Protein AF-A0A3D1I9E9-F1 (afdb_monomer_lite)

Secondary structure (DSSP, 8-state):
---------------------------EEEE--GGGSSSSSSTT--HHHHHHHHHHHHHHHHHTT--EEEEEEESSS-BSS--SSSPBPHHHHSSTT---SS-HHHHHHHHHHTTT-EEEEEE-SS------

Sequence (132 aa):
MALSWLPLIAAAALQSPTQGIVPREFRAVWVATVDNIDWPSKPGLPAEEQKRELDGIVDRCAELGINAIVFQVRPMCDALYRSEIEPWSWYLTGEQGRDPGYDPLERLIERAHAKGIEVHAWFNPYRAKHPS

pLDDT: mean 90.43, std 15.96, range [43.22, 98.94]

Foldseek 3Di:
DDDDDDDPPPPDPPDDPDPPPPPPDQQEDEQDLVVCPRPDVAAQDQPVSRLVSLLVVLVVCLVVVHAEYAYAQADAQAGLADDPRGAHDCSHHVDTNDDSPDRPVVSNCVSNVVSNHYYHYDHDDPHNDDPD

Structure (mmCIF, N/CA/C/O backbone):
data_AF-A0A3D1I9E9-F1
#
_entry.id   AF-A0A3D1I9E9-F1
#
loop_
_atom_site.group_PDB
_atom_site.id
_atom_site.type_symbol
_atom_site.label_atom_id
_atom_site.label_alt_id
_atom_site.label_comp_id
_atom_site.label_asym_id
_atom_site.label_entity_id
_atom_site.label_seq_id
_atom_site.pdbx_PDB_ins_code
_atom_site.Cartn_x
_atom_site.Cartn_y
_atom_site.Cartn_z
_atom_site.occupancy
_atom_site.B_iso_or_equiv
_atom_site.auth_seq_id
_atom_site.auth_comp_id
_atom_site.auth_asym_id
_atom_site.auth_atom_id
_atom_site.pdbx_PDB_model_num
ATOM 1 N N . MET A 1 1 ? -77.861 38.908 3.964 1.00 45.50 1 MET A N 1
ATOM 2 C CA . MET A 1 1 ? -77.264 37.556 3.936 1.00 45.50 1 MET A CA 1
ATOM 3 C C . MET A 1 1 ? -75.896 37.656 3.285 1.00 45.50 1 MET A C 1
ATOM 5 O O . MET A 1 1 ? -75.837 37.839 2.080 1.00 45.50 1 MET A O 1
ATOM 9 N N . ALA A 1 2 ? -74.820 37.602 4.066 1.00 43.22 2 ALA A N 1
ATOM 10 C CA . ALA A 1 2 ? -73.457 37.490 3.554 1.00 43.22 2 ALA A CA 1
ATOM 11 C C . ALA A 1 2 ? -72.782 36.368 4.349 1.00 43.22 2 ALA A C 1
ATOM 13 O O . ALA A 1 2 ? -72.535 36.519 5.541 1.00 43.22 2 ALA A O 1
ATOM 14 N N . LEU A 1 3 ? -72.603 35.211 3.715 1.00 45.53 3 LEU A N 1
ATOM 15 C CA . LEU A 1 3 ? -71.900 34.066 4.289 1.00 45.53 3 LEU A CA 1
ATOM 16 C C . LEU A 1 3 ? -70.437 34.172 3.856 1.00 45.53 3 LEU A C 1
ATOM 18 O O . LEU A 1 3 ? -70.134 34.015 2.675 1.00 45.53 3 LEU A O 1
ATOM 22 N N . SER A 1 4 ? -69.545 34.486 4.794 1.00 44.12 4 SER A N 1
ATOM 23 C CA . SER A 1 4 ? -68.103 34.439 4.567 1.00 44.12 4 SER A CA 1
ATOM 24 C C . SER A 1 4 ? -67.626 32.986 4.592 1.00 44.12 4 SER A C 1
ATOM 26 O O . SER A 1 4 ? -67.907 32.232 5.521 1.00 44.12 4 SER A O 1
ATOM 28 N N . TRP A 1 5 ? -66.903 32.589 3.549 1.00 50.69 5 TRP A N 1
ATOM 29 C CA . TRP A 1 5 ? -66.147 31.342 3.499 1.00 50.69 5 TRP A CA 1
ATOM 30 C C . TRP A 1 5 ? -64.678 31.674 3.749 1.00 50.69 5 TRP A C 1
ATOM 32 O O . TRP A 1 5 ? -64.056 32.364 2.945 1.00 50.69 5 TRP A O 1
ATOM 42 N N . LEU A 1 6 ? -64.121 31.187 4.855 1.00 50.00 6 LEU A N 1
ATOM 43 C CA . LEU A 1 6 ? -62.674 31.113 5.051 1.00 50.00 6 LEU A CA 1
ATOM 44 C C . LEU A 1 6 ? -62.261 29.650 4.855 1.00 5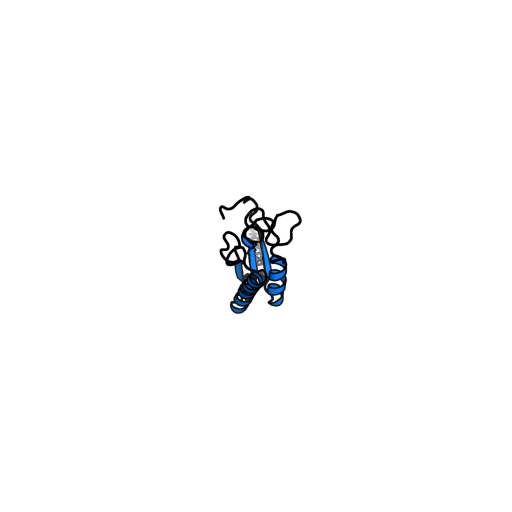0.00 6 LEU A C 1
ATOM 46 O O . LEU A 1 6 ? -62.802 28.788 5.551 1.00 50.00 6 LEU A O 1
ATOM 50 N N . PRO A 1 7 ? -61.338 29.329 3.933 1.00 61.75 7 PRO A N 1
ATOM 51 C CA . PRO A 1 7 ? -60.837 27.972 3.824 1.00 61.75 7 PRO A CA 1
ATOM 52 C C . PRO A 1 7 ? -59.897 27.698 5.004 1.00 61.75 7 PRO A C 1
ATOM 54 O O . PRO A 1 7 ? -58.972 28.467 5.270 1.00 61.75 7 PRO A O 1
ATOM 57 N N . LEU A 1 8 ? -60.121 26.588 5.710 1.00 57.34 8 LEU A N 1
ATOM 58 C CA . LEU A 1 8 ? -59.110 26.023 6.599 1.00 57.34 8 LEU A CA 1
ATOM 59 C C . LEU A 1 8 ? -57.947 25.530 5.732 1.00 57.34 8 LEU A C 1
ATOM 61 O O . LEU A 1 8 ? -58.051 24.503 5.064 1.00 57.34 8 LEU A O 1
ATOM 65 N N . ILE A 1 9 ? -56.833 26.256 5.749 1.00 61.94 9 ILE A N 1
ATOM 66 C CA . ILE A 1 9 ? -55.565 25.731 5.251 1.00 61.94 9 ILE A CA 1
ATOM 67 C C . ILE A 1 9 ? -55.051 24.775 6.325 1.00 61.94 9 ILE A C 1
ATOM 69 O O . ILE A 1 9 ? -54.588 25.201 7.383 1.00 61.94 9 ILE A O 1
ATOM 73 N N . ALA A 1 10 ? -55.167 23.472 6.075 1.00 62.31 10 ALA A N 1
ATOM 74 C CA . ALA A 1 10 ? -54.481 22.475 6.880 1.00 62.31 10 ALA A CA 1
ATOM 75 C C . ALA A 1 10 ? -52.971 22.676 6.694 1.00 62.31 10 ALA A C 1
ATOM 77 O O . ALA A 1 10 ? -52.439 22.482 5.601 1.00 62.31 10 ALA A O 1
ATOM 78 N N . ALA A 1 11 ? -52.283 23.096 7.754 1.00 63.50 11 ALA A N 1
ATOM 79 C CA . ALA A 1 11 ? -50.831 23.108 7.778 1.00 63.50 11 ALA A CA 1
ATOM 80 C C . ALA A 1 11 ? -50.348 21.653 7.703 1.00 63.50 11 ALA A C 1
ATOM 82 O O . ALA A 1 11 ? -50.422 20.912 8.683 1.00 63.50 11 ALA A O 1
ATOM 83 N N . ALA A 1 12 ? -49.892 21.225 6.527 1.00 63.62 12 ALA A N 1
ATOM 84 C CA . ALA A 1 12 ? -49.152 19.983 6.405 1.00 63.62 12 ALA A CA 1
ATOM 85 C C . ALA A 1 12 ? -47.865 20.143 7.223 1.00 63.62 12 ALA A C 1
ATOM 87 O O . ALA A 1 12 ? -47.019 20.979 6.903 1.00 63.62 12 ALA A O 1
ATOM 88 N N . ALA A 1 13 ? -47.743 19.386 8.313 1.00 61.50 13 ALA A N 1
ATOM 89 C CA . ALA A 1 13 ? -46.498 19.310 9.054 1.00 61.50 13 ALA A CA 1
ATOM 90 C C . ALA A 1 13 ? -45.419 18.792 8.094 1.00 61.50 13 ALA A C 1
ATOM 92 O O . ALA A 1 13 ? -45.515 17.666 7.603 1.00 61.50 13 ALA A O 1
ATOM 93 N N . LEU A 1 14 ? -44.419 19.626 7.801 1.00 60.78 14 LEU A N 1
ATOM 94 C CA . LEU A 1 14 ? -43.196 19.201 7.132 1.00 60.78 14 LEU A CA 1
ATOM 95 C C . LEU A 1 14 ? -42.582 18.098 7.994 1.00 60.78 14 LEU A C 1
ATOM 97 O O . LEU A 1 14 ? -42.012 18.370 9.049 1.00 60.78 14 LEU A O 1
ATOM 101 N N . GLN A 1 15 ? -42.744 16.845 7.578 1.00 60.25 15 GLN A N 1
ATOM 102 C CA . GLN A 1 15 ? -41.974 15.753 8.146 1.00 60.25 15 GLN A CA 1
ATOM 103 C C . GLN A 1 15 ? -40.518 16.040 7.806 1.00 60.25 15 GLN A C 1
ATOM 105 O O . GLN A 1 15 ? -40.126 16.006 6.638 1.00 60.25 15 GLN A O 1
ATOM 110 N N . SER A 1 16 ? -39.731 16.380 8.827 1.00 61.50 16 SER A N 1
ATOM 111 C CA . SER A 1 16 ? -38.280 16.422 8.712 1.00 61.50 16 SER A CA 1
ATOM 112 C C . SER A 1 16 ? -37.833 15.113 8.064 1.00 61.50 16 SER A C 1
ATOM 114 O O . SER A 1 16 ? -38.325 14.060 8.489 1.00 61.50 16 SER A O 1
ATOM 116 N N . PRO A 1 17 ? -36.948 15.140 7.049 1.00 63.12 17 PRO A N 1
ATOM 117 C CA . PRO A 1 17 ? -36.419 13.905 6.499 1.00 63.12 17 PRO A CA 1
ATOM 118 C C . PRO A 1 17 ? -35.897 13.085 7.674 1.00 63.12 17 PRO A C 1
ATOM 120 O O . PRO A 1 17 ? -35.159 13.614 8.511 1.00 63.12 17 PRO A O 1
ATOM 123 N N . THR A 1 18 ? -36.345 11.832 7.782 1.00 58.91 18 THR A N 1
ATOM 124 C CA . THR A 1 18 ? -35.756 10.852 8.696 1.00 58.91 18 THR A CA 1
ATOM 125 C C . THR A 1 18 ? -34.254 11.015 8.581 1.00 58.91 18 THR A C 1
ATOM 127 O O . THR A 1 18 ? -33.714 10.825 7.490 1.00 58.91 18 THR A O 1
ATOM 130 N N . GLN A 1 19 ? -33.608 11.455 9.665 1.00 56.00 19 GLN A N 1
ATOM 131 C CA . GLN A 1 19 ? -32.156 11.470 9.763 1.00 56.00 19 GLN A CA 1
ATOM 132 C C . GLN A 1 19 ? -31.734 10.041 9.436 1.00 56.00 19 GLN A C 1
ATOM 134 O O . GLN A 1 19 ? -31.979 9.128 10.225 1.00 56.00 19 GLN A O 1
ATOM 139 N N . GLY A 1 20 ? -31.245 9.828 8.211 1.00 60.12 20 GLY A N 1
ATOM 140 C CA . GLY A 1 20 ? -30.747 8.529 7.794 1.00 60.12 20 GLY A CA 1
ATOM 141 C C . GLY A 1 20 ? -29.709 8.081 8.812 1.00 60.12 20 GLY A C 1
ATOM 142 O O . GLY A 1 20 ? -29.092 8.925 9.463 1.00 60.12 20 GLY A O 1
ATOM 143 N N . ILE A 1 21 ? -29.540 6.768 8.977 1.00 61.56 21 ILE A N 1
ATOM 144 C CA . ILE A 1 21 ? -28.443 6.217 9.776 1.00 61.56 21 ILE A CA 1
ATOM 145 C C . ILE A 1 21 ? -27.183 6.968 9.356 1.00 61.56 21 ILE A C 1
ATOM 147 O O . ILE A 1 21 ? -26.754 6.834 8.211 1.00 61.56 21 ILE A O 1
ATOM 151 N N . VAL A 1 22 ? -26.646 7.806 10.246 1.00 57.31 22 VAL A N 1
ATOM 152 C CA . VAL A 1 22 ? -25.373 8.469 9.998 1.00 57.31 22 VAL A CA 1
ATOM 153 C C . VAL A 1 22 ? -24.381 7.317 9.916 1.00 57.31 22 VAL A C 1
ATOM 155 O O . VAL A 1 22 ? -24.238 6.592 10.908 1.00 57.31 22 VAL A O 1
ATOM 158 N N . PRO A 1 23 ? -23.766 7.058 8.747 1.00 68.88 23 PRO A N 1
ATOM 159 C CA . PRO A 1 23 ? -22.730 6.046 8.663 1.00 68.88 23 PRO A CA 1
ATOM 160 C C . PRO A 1 23 ? -21.706 6.359 9.750 1.00 68.88 23 PRO A C 1
ATOM 162 O O . PRO A 1 23 ? -21.480 7.536 10.047 1.00 68.88 23 PRO A O 1
ATOM 165 N N . ARG A 1 24 ? -21.116 5.331 10.371 1.00 81.31 24 ARG A N 1
ATOM 166 C CA . ARG A 1 24 ? -20.030 5.543 11.339 1.00 81.31 24 ARG A CA 1
ATOM 167 C C . ARG A 1 24 ? -19.077 6.614 10.792 1.00 81.31 24 ARG A C 1
ATOM 169 O O . ARG A 1 24 ? -18.744 6.575 9.609 1.00 81.31 24 ARG A O 1
ATOM 176 N N . GLU A 1 25 ? -18.674 7.566 11.630 1.00 92.06 25 GLU A N 1
ATOM 177 C CA . GLU A 1 25 ? -17.761 8.637 11.216 1.00 92.06 25 GLU A CA 1
ATOM 178 C C . GLU A 1 25 ? -16.556 8.039 10.473 1.00 92.06 25 GLU A C 1
ATOM 180 O O . GLU A 1 25 ? -15.907 7.114 10.973 1.00 92.06 25 GLU A O 1
ATOM 185 N N . PHE A 1 26 ? -16.275 8.542 9.272 1.00 94.44 26 PHE A N 1
ATOM 186 C CA . PHE A 1 26 ? -15.151 8.091 8.462 1.00 94.44 26 PHE A CA 1
ATOM 187 C C . PHE A 1 26 ? -13.877 8.800 8.922 1.00 94.44 26 PHE A C 1
ATOM 189 O O . PHE A 1 26 ? -13.672 9.979 8.638 1.00 94.44 26 PHE A O 1
ATOM 196 N N . ARG A 1 27 ? -13.027 8.080 9.655 1.00 97.38 27 ARG A N 1
ATOM 197 C CA . ARG A 1 27 ? -11.748 8.582 10.164 1.00 97.38 27 ARG A CA 1
ATOM 198 C C . ARG A 1 27 ? -10.651 7.877 9.400 1.00 97.38 27 ARG A C 1
ATOM 200 O O . ARG A 1 27 ? -10.320 6.738 9.728 1.00 97.38 27 ARG A O 1
ATOM 207 N N . ALA A 1 28 ? -10.148 8.538 8.367 1.00 97.88 28 ALA A N 1
ATOM 208 C CA . ALA A 1 28 ? -9.220 7.940 7.427 1.00 97.88 28 ALA A CA 1
ATOM 209 C C . ALA A 1 28 ? -7.885 8.670 7.367 1.00 97.88 28 ALA A C 1
ATOM 211 O O . ALA A 1 28 ? -7.799 9.865 7.649 1.00 97.88 28 ALA A O 1
ATOM 212 N N . VAL A 1 29 ? -6.867 7.934 6.937 1.00 98.56 29 VAL A N 1
ATOM 213 C CA . VAL A 1 29 ? -5.572 8.481 6.529 1.00 98.56 29 VAL A CA 1
ATOM 214 C C . VAL A 1 29 ? -5.314 8.141 5.068 1.00 98.56 29 VAL A C 1
ATOM 216 O O . VAL A 1 29 ? -5.709 7.072 4.596 1.00 98.56 29 VAL A O 1
ATOM 219 N N . TRP A 1 30 ? -4.645 9.043 4.356 1.00 98.81 30 TRP A N 1
ATOM 220 C CA . TRP A 1 30 ? -4.034 8.713 3.074 1.00 98.81 30 TRP A CA 1
ATOM 221 C C . TRP A 1 30 ? -2.663 8.100 3.321 1.00 98.81 30 TRP A C 1
ATOM 223 O O . TRP A 1 30 ? -1.944 8.541 4.212 1.00 98.81 30 TRP A O 1
ATOM 233 N N . VAL A 1 31 ? -2.325 7.093 2.524 1.00 98.88 31 VAL A N 1
ATOM 234 C CA . VAL A 1 31 ? -0.981 6.520 2.453 1.00 98.88 31 VAL A CA 1
ATOM 235 C C . VAL A 1 31 ? -0.545 6.625 0.997 1.00 98.88 31 VAL A C 1
ATOM 237 O O . VAL A 1 31 ? -0.970 5.840 0.140 1.00 98.88 31 VAL A O 1
ATOM 240 N N . ALA A 1 32 ? 0.220 7.673 0.709 1.00 98.69 32 ALA A N 1
ATOM 241 C CA . ALA A 1 32 ? 0.761 7.982 -0.601 1.00 98.69 32 ALA A CA 1
ATOM 242 C C . ALA A 1 32 ? 2.044 7.188 -0.865 1.00 98.69 32 ALA A C 1
ATOM 244 O O . ALA A 1 32 ? 2.941 7.090 -0.027 1.00 98.69 32 ALA A O 1
ATOM 245 N N . THR A 1 33 ? 2.120 6.637 -2.072 1.00 98.69 33 THR A N 1
ATOM 246 C CA . THR A 1 33 ? 3.209 5.765 -2.520 1.00 98.69 33 THR A CA 1
ATOM 247 C C . THR A 1 33 ? 4.082 6.436 -3.570 1.00 98.69 33 THR A C 1
ATOM 249 O O . THR A 1 33 ? 5.262 6.116 -3.694 1.00 98.69 33 THR A O 1
ATOM 252 N N . VAL A 1 34 ? 3.527 7.427 -4.278 1.00 98.06 34 VAL A N 1
ATOM 253 C CA . VAL A 1 34 ? 4.283 8.348 -5.125 1.00 98.06 34 VAL A CA 1
ATOM 254 C C . VAL A 1 34 ? 5.386 9.016 -4.307 1.00 98.06 34 VAL A C 1
ATOM 256 O O . VAL A 1 34 ? 5.157 9.449 -3.181 1.00 98.06 34 VAL A O 1
ATOM 259 N N . ASP A 1 35 ? 6.585 9.050 -4.876 1.00 97.38 35 ASP A N 1
ATOM 260 C CA . ASP A 1 35 ? 7.826 9.541 -4.265 1.00 97.38 35 ASP A CA 1
ATOM 261 C C . ASP A 1 35 ? 8.126 8.956 -2.884 1.00 97.38 35 ASP A C 1
ATOM 263 O O . ASP A 1 35 ? 8.879 9.553 -2.116 1.00 97.38 35 ASP A O 1
ATOM 267 N N . ASN A 1 36 ? 7.551 7.788 -2.568 1.00 98.31 36 ASN A N 1
ATOM 268 C CA . ASN A 1 36 ? 7.743 7.131 -1.282 1.00 98.31 36 ASN A CA 1
ATOM 269 C C . ASN A 1 36 ? 7.372 8.043 -0.088 1.00 98.31 36 ASN A C 1
ATOM 271 O O . ASN A 1 36 ? 7.985 7.940 0.971 1.00 98.31 36 ASN A O 1
ATOM 275 N N . ILE A 1 37 ? 6.383 8.942 -0.262 1.00 98.06 37 ILE A N 1
ATOM 276 C CA . ILE A 1 37 ? 5.991 9.951 0.746 1.00 98.06 37 ILE A CA 1
ATOM 277 C C . ILE A 1 37 ? 5.651 9.300 2.088 1.00 98.06 37 ILE A C 1
ATOM 279 O O . ILE A 1 37 ? 6.198 9.704 3.113 1.00 98.06 37 ILE A O 1
ATOM 283 N N . ASP A 1 38 ? 4.755 8.309 2.072 1.00 98.69 38 ASP A N 1
ATOM 284 C CA . ASP A 1 38 ? 4.339 7.598 3.281 1.00 98.69 38 ASP A CA 1
ATOM 285 C C . ASP A 1 38 ? 4.865 6.161 3.295 1.00 98.69 38 ASP A C 1
ATOM 287 O O . ASP A 1 38 ? 5.285 5.666 4.343 1.00 98.69 38 ASP A O 1
ATOM 291 N N . TRP A 1 39 ? 4.822 5.466 2.149 1.00 98.69 39 TRP A N 1
ATOM 292 C CA . TRP A 1 39 ? 5.214 4.059 2.075 1.00 98.69 39 TRP A CA 1
ATOM 293 C C . TRP A 1 39 ? 5.548 3.565 0.648 1.00 98.69 39 TRP A C 1
ATOM 295 O O . TRP A 1 39 ? 4.866 3.960 -0.297 1.00 98.69 39 TRP A O 1
ATOM 305 N N . PRO A 1 40 ? 6.508 2.630 0.473 1.00 98.56 40 PRO A N 1
ATOM 306 C CA . PRO A 1 40 ? 7.531 2.267 1.458 1.00 98.56 40 PRO A CA 1
ATOM 307 C C . PRO A 1 40 ? 8.477 3.449 1.681 1.00 98.56 40 PRO A C 1
ATOM 309 O O . PRO A 1 40 ? 8.510 4.346 0.847 1.00 98.56 40 PRO A O 1
ATOM 312 N N . SER A 1 41 ? 9.255 3.467 2.765 1.00 98.44 41 SER A N 1
ATOM 313 C CA . SER A 1 41 ? 10.097 4.630 3.114 1.00 98.44 41 SER A CA 1
ATOM 314 C C . SER A 1 41 ? 11.168 4.975 2.068 1.00 98.44 41 SER A C 1
ATOM 316 O O . SER A 1 41 ? 11.686 6.092 2.037 1.00 98.44 41 SER A O 1
ATOM 318 N N . LYS A 1 42 ? 11.516 4.013 1.209 1.00 98.06 42 LYS A N 1
ATOM 319 C CA . LYS A 1 42 ? 12.340 4.174 0.006 1.00 98.06 42 LYS A CA 1
ATOM 320 C C . LYS A 1 42 ? 12.151 2.963 -0.920 1.00 98.06 42 LYS A C 1
ATOM 322 O O . LYS A 1 42 ? 11.761 1.893 -0.443 1.00 98.06 42 LYS A O 1
ATOM 327 N N . PRO A 1 43 ? 12.479 3.074 -2.216 1.00 97.88 43 PRO A N 1
ATOM 328 C CA . PRO A 1 43 ? 12.446 1.926 -3.113 1.00 97.88 43 PRO A CA 1
ATOM 329 C C . PRO A 1 43 ? 13.553 0.914 -2.777 1.00 97.88 43 PRO A C 1
ATOM 331 O O . PRO A 1 43 ? 14.611 1.266 -2.249 1.00 97.88 43 PRO A O 1
ATOM 334 N N . GLY A 1 44 ? 13.327 -0.357 -3.119 1.00 97.75 44 GLY A N 1
ATOM 335 C CA . GLY A 1 44 ? 14.348 -1.408 -3.031 1.00 97.75 44 GLY A CA 1
ATOM 336 C C . GLY A 1 44 ? 14.581 -1.964 -1.624 1.00 97.75 44 GLY A C 1
ATOM 337 O O . GLY A 1 44 ? 15.537 -2.713 -1.411 1.00 97.75 44 GLY A O 1
ATOM 338 N N . LEU A 1 45 ? 13.720 -1.625 -0.660 1.00 98.38 45 LEU A N 1
ATOM 339 C CA . LEU A 1 45 ? 13.714 -2.273 0.650 1.00 98.38 45 LEU A CA 1
ATOM 340 C C . LEU A 1 45 ? 13.440 -3.778 0.513 1.00 98.38 45 LEU A C 1
ATOM 342 O O . LEU A 1 45 ? 12.632 -4.170 -0.335 1.00 98.38 45 LEU A O 1
ATOM 346 N N . PRO A 1 46 ? 14.032 -4.629 1.371 1.00 98.19 46 PRO A N 1
ATOM 347 C CA . PRO A 1 46 ? 13.638 -6.029 1.464 1.00 98.19 46 PRO A CA 1
ATOM 348 C C . PRO A 1 46 ? 12.130 -6.162 1.707 1.00 98.19 46 PRO A C 1
ATOM 350 O O . PRO A 1 46 ? 11.566 -5.405 2.495 1.00 98.19 46 PRO A O 1
ATOM 353 N N . ALA A 1 47 ? 11.483 -7.160 1.097 1.00 98.25 47 ALA A N 1
ATOM 354 C CA . ALA A 1 47 ? 10.037 -7.376 1.229 1.00 98.25 47 ALA A CA 1
ATOM 355 C C . ALA A 1 47 ? 9.569 -7.417 2.695 1.00 98.25 47 ALA A C 1
ATOM 357 O O . ALA A 1 47 ? 8.549 -6.835 3.048 1.00 98.25 47 ALA A O 1
ATOM 358 N N . GLU A 1 48 ? 10.345 -8.048 3.578 1.00 98.50 48 GLU A N 1
ATOM 359 C CA . GLU A 1 48 ? 10.030 -8.099 5.010 1.00 98.50 48 GLU A CA 1
ATOM 360 C C . GLU A 1 48 ? 10.088 -6.729 5.695 1.00 98.50 48 GLU A C 1
ATOM 362 O O . GLU A 1 48 ? 9.360 -6.489 6.650 1.00 98.50 48 GLU A O 1
ATOM 367 N N . GLU A 1 49 ? 10.926 -5.810 5.224 1.00 98.75 49 GLU A N 1
ATOM 368 C CA . GLU A 1 49 ? 10.961 -4.442 5.741 1.00 98.75 49 GLU A CA 1
ATOM 369 C C . GLU A 1 49 ? 9.758 -3.632 5.266 1.00 98.75 49 GLU A C 1
ATOM 371 O O . GLU A 1 49 ? 9.094 -3.004 6.086 1.00 98.75 49 GLU A O 1
ATOM 376 N N . GLN A 1 50 ? 9.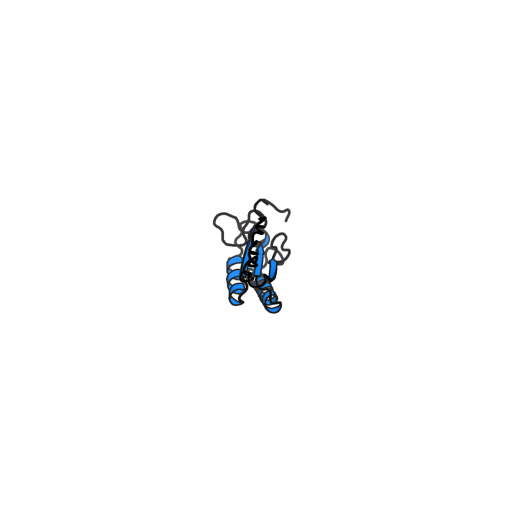392 -3.763 3.990 1.00 98.75 50 GLN A N 1
ATOM 377 C CA . GLN A 1 50 ? 8.176 -3.160 3.443 1.00 98.75 50 GLN A CA 1
ATOM 378 C C . GLN A 1 50 ? 6.915 -3.624 4.199 1.00 98.75 50 GLN A C 1
ATOM 380 O O . GLN A 1 50 ? 6.072 -2.804 4.570 1.00 98.75 50 GLN A O 1
ATOM 385 N N . LYS A 1 51 ? 6.811 -4.930 4.498 1.00 98.81 51 LYS A N 1
ATOM 386 C CA . LYS A 1 51 ? 5.721 -5.505 5.308 1.00 98.81 51 LYS A CA 1
ATOM 387 C C . LYS A 1 51 ? 5.697 -4.945 6.730 1.00 98.81 51 LYS A C 1
ATOM 389 O O . LYS A 1 51 ? 4.626 -4.583 7.205 1.00 98.81 51 LYS A O 1
ATOM 394 N N . ARG A 1 52 ? 6.856 -4.845 7.397 1.00 98.88 52 ARG A N 1
ATOM 395 C CA . ARG A 1 52 ? 6.946 -4.249 8.743 1.00 98.88 52 ARG A CA 1
ATOM 396 C C . ARG A 1 52 ? 6.480 -2.796 8.754 1.00 98.88 52 ARG A C 1
ATOM 398 O O . ARG A 1 52 ? 5.800 -2.396 9.692 1.00 98.88 52 ARG A O 1
ATOM 405 N N . GLU A 1 53 ? 6.833 -2.017 7.734 1.00 98.81 53 GLU A N 1
ATOM 406 C CA . GLU A 1 53 ? 6.379 -0.629 7.618 1.00 98.81 53 GLU A CA 1
ATOM 407 C C . GLU A 1 53 ? 4.854 -0.543 7.432 1.00 98.81 53 GLU A C 1
ATOM 409 O O . GLU A 1 53 ? 4.210 0.221 8.151 1.00 98.81 53 GLU A O 1
ATOM 414 N N . LEU A 1 54 ? 4.253 -1.370 6.558 1.00 98.69 54 LEU A N 1
ATOM 415 C CA . LEU A 1 54 ? 2.786 -1.444 6.419 1.00 98.69 54 LEU A CA 1
ATOM 416 C C . LEU A 1 54 ? 2.110 -1.814 7.739 1.00 98.69 54 LEU A C 1
ATOM 418 O O . LEU A 1 54 ? 1.135 -1.177 8.138 1.00 98.69 54 LEU A O 1
ATOM 422 N N . ASP A 1 55 ? 2.629 -2.832 8.426 1.00 98.75 55 ASP A N 1
ATOM 423 C CA . ASP A 1 55 ? 2.086 -3.267 9.709 1.00 98.75 55 ASP A CA 1
ATOM 424 C C . ASP A 1 55 ? 2.148 -2.143 10.748 1.00 98.75 55 ASP A C 1
ATOM 426 O O . ASP A 1 55 ? 1.178 -1.934 11.475 1.00 98.75 55 ASP A O 1
ATOM 430 N N . GLY A 1 56 ? 3.248 -1.383 10.772 1.00 98.81 56 GLY A N 1
ATOM 431 C CA . GLY A 1 56 ? 3.412 -0.217 11.636 1.00 98.81 56 GLY A CA 1
ATOM 432 C C . GLY A 1 56 ? 2.390 0.886 11.354 1.00 98.81 56 GLY A C 1
ATOM 433 O O . GLY A 1 56 ? 1.831 1.452 12.295 1.00 98.81 56 GLY A O 1
ATOM 434 N N . ILE A 1 57 ? 2.080 1.155 10.080 1.00 98.81 57 ILE A N 1
ATOM 435 C CA . ILE A 1 57 ? 1.013 2.095 9.697 1.00 98.81 57 ILE A CA 1
ATOM 436 C C . ILE A 1 57 ? -0.340 1.607 10.225 1.00 98.81 57 ILE A C 1
ATOM 438 O O . ILE A 1 57 ? -1.083 2.387 10.826 1.00 98.81 57 ILE A O 1
ATOM 442 N N . VAL A 1 58 ? -0.662 0.322 10.043 1.00 98.88 58 VAL A N 1
ATOM 443 C CA . VAL A 1 58 ? -1.934 -0.256 10.508 1.00 98.88 58 VAL A CA 1
ATOM 444 C C . VAL A 1 58 ? -2.049 -0.208 12.031 1.00 98.88 58 VAL A C 1
ATOM 446 O O . VAL A 1 58 ? -3.091 0.193 12.555 1.00 98.88 58 VAL A O 1
ATOM 449 N N . ASP A 1 59 ? -0.992 -0.583 12.752 1.00 98.88 59 ASP A N 1
ATOM 450 C CA . ASP A 1 59 ? -0.982 -0.543 14.214 1.00 98.88 59 ASP A CA 1
ATOM 451 C C . ASP A 1 59 ? -1.149 0.892 14.725 1.00 98.88 59 ASP A C 1
ATOM 453 O O . ASP A 1 59 ? -1.974 1.137 15.608 1.00 98.88 59 ASP A O 1
ATOM 457 N N . ARG A 1 60 ? -0.486 1.866 14.090 1.00 98.81 60 ARG A N 1
ATOM 458 C CA . ARG A 1 60 ? -0.649 3.280 14.437 1.00 98.81 60 ARG A CA 1
ATOM 459 C C . ARG A 1 60 ? -2.064 3.794 14.177 1.00 98.81 60 ARG A C 1
ATOM 461 O O . ARG A 1 60 ? -2.602 4.548 14.988 1.00 98.81 60 ARG A O 1
ATOM 468 N N . CYS A 1 61 ? -2.684 3.382 13.072 1.00 98.75 61 CYS A N 1
ATOM 469 C CA . CYS A 1 61 ? -4.077 3.713 12.776 1.00 98.75 61 CYS A CA 1
ATOM 470 C C . CYS A 1 61 ? -5.018 3.171 13.861 1.00 98.75 61 CYS A C 1
ATOM 472 O O . CYS A 1 61 ? -5.873 3.909 14.353 1.00 98.75 61 CYS A O 1
ATOM 474 N N . ALA A 1 62 ? -4.819 1.919 14.281 1.00 98.56 62 ALA A N 1
ATOM 475 C CA . ALA A 1 62 ? -5.617 1.297 15.333 1.00 98.56 62 ALA A CA 1
ATOM 476 C C . ALA A 1 62 ? -5.471 2.029 16.680 1.00 98.56 62 ALA A C 1
ATOM 478 O O . ALA A 1 62 ? -6.476 2.317 17.329 1.00 98.56 62 ALA A O 1
ATOM 479 N N . GLU A 1 63 ? -4.245 2.388 17.077 1.00 98.62 63 GLU A N 1
ATOM 480 C CA . GLU A 1 63 ? -3.977 3.169 18.297 1.00 98.62 63 GLU A CA 1
ATOM 481 C C . GLU A 1 63 ? -4.675 4.535 18.303 1.00 98.62 63 GLU A C 1
ATOM 483 O O . GLU A 1 63 ? -5.116 5.009 19.349 1.00 98.62 63 GLU A O 1
ATOM 488 N N . LEU A 1 64 ? -4.762 5.177 17.137 1.00 98.38 64 LEU A N 1
ATOM 489 C CA . LEU A 1 64 ? -5.372 6.495 16.963 1.00 98.38 64 LEU A CA 1
ATOM 490 C C . LEU A 1 64 ? -6.892 6.447 16.739 1.00 98.38 64 LEU A C 1
ATOM 492 O O . LEU A 1 64 ? -7.523 7.495 16.611 1.00 98.38 64 LEU A O 1
ATOM 496 N N . GLY A 1 65 ? -7.494 5.257 16.668 1.00 97.75 65 GLY A N 1
ATOM 497 C CA . GLY A 1 65 ? -8.921 5.095 16.379 1.00 97.75 65 GLY A CA 1
ATOM 498 C C . GLY A 1 65 ? -9.313 5.428 14.932 1.00 97.75 65 GLY A C 1
ATOM 499 O O . GLY A 1 65 ? -10.502 5.645 14.658 1.00 97.75 65 GLY A O 1
ATOM 500 N N . ILE A 1 66 ? -8.342 5.464 14.013 1.00 98.50 66 ILE A N 1
ATOM 501 C CA . ILE A 1 66 ? -8.558 5.535 12.562 1.00 98.50 66 ILE A CA 1
ATOM 502 C C . ILE A 1 66 ? -9.213 4.229 12.112 1.00 98.50 66 ILE A C 1
ATOM 504 O O . ILE A 1 66 ? -8.845 3.145 12.555 1.00 98.50 66 ILE A O 1
ATOM 508 N N . ASN A 1 67 ? -10.217 4.337 11.247 1.00 98.00 67 ASN A N 1
ATOM 509 C CA . ASN A 1 67 ? -11.065 3.218 10.841 1.00 98.00 67 ASN A CA 1
ATOM 510 C C . ASN A 1 67 ? -11.071 2.965 9.326 1.00 98.00 67 ASN A C 1
ATOM 512 O O . ASN A 1 67 ? -11.823 2.107 8.853 1.00 98.00 67 ASN A O 1
ATOM 516 N N . ALA A 1 68 ? -10.239 3.693 8.579 1.00 98.62 68 ALA A N 1
ATOM 517 C CA . ALA A 1 68 ? -9.990 3.453 7.168 1.00 98.62 68 ALA A CA 1
ATOM 518 C C . ALA A 1 68 ? -8.591 3.925 6.737 1.00 98.62 68 ALA A C 1
ATOM 520 O O . ALA A 1 68 ? -8.075 4.928 7.228 1.00 98.62 68 ALA A O 1
ATOM 521 N N . ILE A 1 69 ? -8.000 3.224 5.775 1.00 98.88 69 ILE A N 1
ATOM 522 C CA . ILE A 1 69 ? -6.768 3.610 5.087 1.00 98.88 69 ILE A CA 1
ATOM 523 C C . ILE A 1 69 ? -7.096 3.783 3.606 1.00 98.88 69 ILE A C 1
ATOM 525 O O . ILE A 1 69 ? -7.605 2.865 2.965 1.00 98.88 69 ILE A O 1
ATOM 529 N N . VAL A 1 70 ? -6.790 4.957 3.057 1.00 98.94 70 VAL A N 1
ATOM 530 C CA . VAL A 1 70 ? -6.876 5.251 1.625 1.00 98.94 70 VAL A CA 1
ATOM 531 C C . VAL A 1 70 ? -5.484 5.068 1.024 1.00 98.94 70 VAL A C 1
ATOM 533 O O . VAL A 1 70 ? -4.627 5.946 1.129 1.00 98.94 70 VAL A O 1
ATOM 536 N N . PHE A 1 71 ? -5.240 3.904 0.430 1.00 98.94 71 PHE A N 1
ATOM 537 C CA . PHE A 1 71 ? -3.913 3.474 -0.011 1.00 98.94 71 PHE A CA 1
ATOM 538 C C . PHE A 1 71 ? -3.716 3.711 -1.508 1.00 98.94 71 PHE A C 1
ATOM 540 O O . PHE A 1 71 ? -4.526 3.264 -2.323 1.00 98.94 71 PHE A O 1
ATOM 547 N N . GLN A 1 72 ? -2.644 4.408 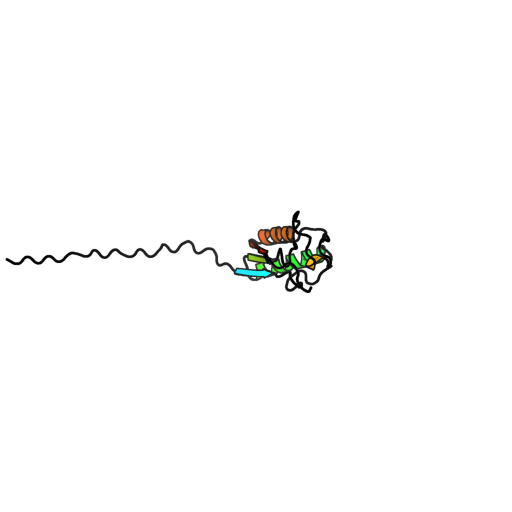-1.887 1.00 98.88 72 GLN A N 1
ATOM 548 C CA . GLN A 1 72 ? -2.348 4.697 -3.287 1.00 98.88 72 GLN A CA 1
ATOM 549 C C . GLN A 1 72 ? -1.828 3.451 -4.014 1.00 98.88 72 GLN A C 1
ATOM 551 O O . GLN A 1 72 ? -0.630 3.191 -4.039 1.00 98.88 72 GLN A O 1
ATOM 556 N N . VAL A 1 73 ? -2.724 2.698 -4.650 1.00 98.81 73 VAL A N 1
ATOM 557 C CA . VAL A 1 73 ? -2.380 1.455 -5.362 1.00 98.81 73 VAL A CA 1
ATOM 558 C C . VAL A 1 73 ? -1.878 1.682 -6.785 1.00 98.81 73 VAL A C 1
ATOM 560 O O . VAL A 1 73 ? -1.253 0.787 -7.349 1.00 98.81 73 VAL A O 1
ATOM 563 N N . ARG A 1 74 ? -2.176 2.850 -7.374 1.00 98.62 74 ARG A N 1
ATOM 564 C CA . ARG A 1 74 ? -1.789 3.213 -8.746 1.00 98.62 74 ARG A CA 1
ATOM 565 C C . ARG A 1 74 ? -1.303 4.665 -8.828 1.00 98.62 74 ARG A C 1
ATOM 567 O O . ARG A 1 74 ? -2.111 5.551 -9.133 1.00 98.62 74 ARG A O 1
ATOM 574 N N . PRO A 1 75 ? -0.023 4.947 -8.535 1.00 98.12 75 PRO A N 1
ATOM 575 C CA . PRO A 1 75 ? 0.512 6.304 -8.552 1.00 98.12 75 PRO A CA 1
ATOM 576 C C . PRO A 1 75 ? 0.806 6.834 -9.964 1.00 98.12 75 PRO A C 1
ATOM 578 O O . PRO A 1 75 ? 0.543 8.018 -10.206 1.00 98.12 75 PRO A O 1
ATOM 581 N N . MET A 1 76 ? 1.324 6.013 -10.894 1.00 97.25 76 MET A N 1
ATOM 582 C CA . MET A 1 76 ? 1.759 6.468 -12.227 1.00 97.25 76 MET A CA 1
ATOM 583 C C . MET A 1 76 ? 1.729 5.388 -13.338 1.00 97.25 76 MET A C 1
ATOM 585 O O . MET A 1 76 ? 2.760 5.072 -13.924 1.00 97.25 76 MET A O 1
ATOM 589 N N . CYS A 1 77 ? 0.547 4.862 -13.695 1.00 97.50 77 CYS A N 1
ATOM 590 C CA . CYS A 1 77 ? 0.417 3.743 -14.660 1.00 97.50 77 CYS A CA 1
ATOM 591 C C . CYS A 1 77 ? 1.242 2.515 -14.255 1.00 97.50 77 CYS A C 1
ATOM 593 O O . CYS A 1 77 ? 1.979 1.931 -15.044 1.00 97.50 77 CYS A O 1
ATOM 595 N N . ASP A 1 78 ? 1.145 2.182 -12.976 1.00 98.06 78 ASP A N 1
ATOM 596 C CA . ASP A 1 78 ? 1.797 1.058 -12.336 1.00 98.06 78 ASP A CA 1
ATOM 597 C C . ASP A 1 78 ? 0.980 0.600 -11.120 1.00 98.06 78 ASP A C 1
ATOM 599 O O . ASP A 1 78 ? 0.049 1.284 -10.694 1.00 98.06 78 ASP A O 1
ATOM 603 N N . ALA A 1 79 ? 1.287 -0.574 -10.578 1.00 98.75 79 ALA A N 1
ATOM 604 C CA . ALA A 1 79 ? 0.496 -1.224 -9.541 1.00 98.75 79 ALA A CA 1
ATOM 605 C C . ALA A 1 79 ? 1.332 -1.580 -8.308 1.00 98.75 79 ALA A C 1
ATOM 607 O O . ALA A 1 79 ? 2.427 -2.136 -8.409 1.00 98.75 79 ALA A O 1
ATOM 608 N N . LEU A 1 80 ? 0.777 -1.312 -7.124 1.00 98.75 80 LEU A N 1
ATOM 609 C CA . LEU A 1 80 ? 1.271 -1.827 -5.840 1.00 98.75 80 LEU A CA 1
ATOM 610 C C . LEU A 1 80 ? 0.482 -3.064 -5.385 1.00 98.75 80 LEU A C 1
ATOM 612 O O . LEU A 1 80 ? 0.211 -3.252 -4.202 1.00 98.75 80 LEU A O 1
ATOM 616 N N . TYR A 1 81 ? 0.082 -3.875 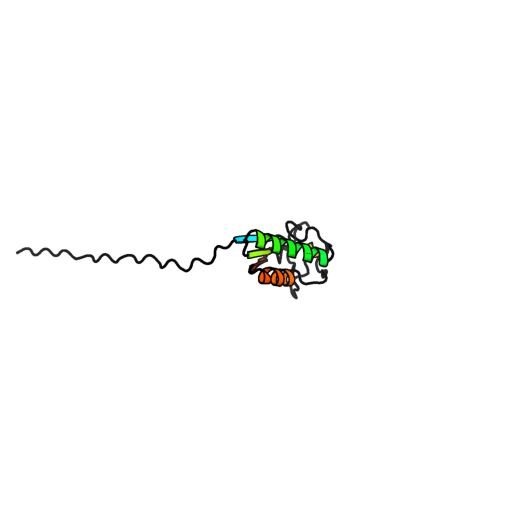-6.359 1.00 98.81 81 TYR A N 1
ATOM 617 C CA . TYR A 1 81 ? -0.643 -5.133 -6.225 1.00 98.81 81 TYR A CA 1
ATOM 618 C C . TYR A 1 81 ? -0.353 -5.991 -7.457 1.00 98.81 81 TYR A C 1
ATOM 620 O O . TYR A 1 81 ? 0.050 -5.469 -8.503 1.00 98.81 81 TYR A O 1
ATOM 628 N N . ARG A 1 82 ? -0.574 -7.302 -7.360 1.00 98.44 82 ARG A N 1
ATOM 629 C CA . 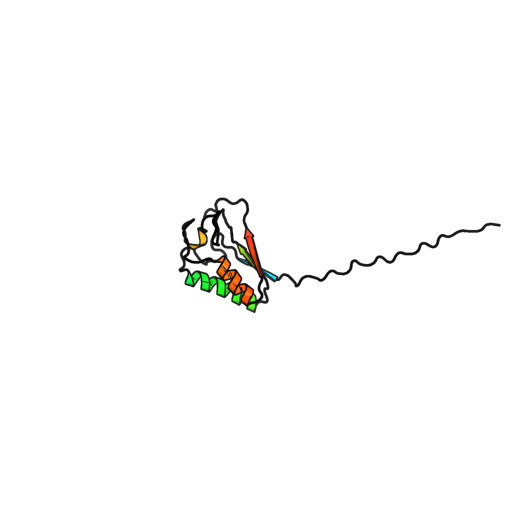ARG A 1 82 ? -0.401 -8.207 -8.495 1.00 98.44 82 ARG A CA 1
ATOM 630 C C . ARG A 1 82 ? -1.461 -7.901 -9.552 1.00 98.44 82 ARG A C 1
ATOM 632 O O . ARG A 1 82 ? -2.653 -8.079 -9.318 1.00 98.44 82 ARG A O 1
ATOM 639 N N . SER A 1 83 ? -1.020 -7.463 -10.727 1.00 98.12 83 SER A N 1
ATOM 640 C CA . SER A 1 83 ? -1.888 -7.089 -11.845 1.00 98.12 83 SER A CA 1
ATOM 641 C C . SER A 1 83 ? -1.481 -7.823 -13.118 1.00 98.12 83 SER A C 1
ATOM 643 O O . SER A 1 83 ? -0.299 -8.035 -13.373 1.00 98.12 83 SER A O 1
ATOM 645 N N . GLU A 1 84 ? -2.470 -8.194 -13.930 1.00 97.88 84 GLU A N 1
ATOM 646 C CA . GLU A 1 84 ? -2.259 -8.715 -15.289 1.00 97.88 84 GLU A CA 1
ATOM 647 C C . GLU A 1 84 ? -2.233 -7.592 -16.343 1.00 97.88 84 GLU A C 1
ATOM 649 O O . GLU A 1 84 ? -1.994 -7.851 -17.520 1.00 97.88 84 GLU A O 1
ATOM 654 N N . ILE A 1 85 ? -2.505 -6.346 -15.932 1.00 97.69 85 ILE A N 1
ATOM 655 C CA . ILE A 1 85 ? -2.693 -5.194 -16.825 1.00 97.69 85 ILE A CA 1
ATOM 656 C C . ILE A 1 85 ? -1.574 -4.166 -16.637 1.00 97.69 85 ILE A C 1
ATOM 658 O O . ILE A 1 85 ? -0.955 -3.738 -17.607 1.00 97.69 85 ILE A O 1
ATOM 662 N N . GLU A 1 86 ? -1.335 -3.753 -15.391 1.00 98.00 86 GLU A N 1
ATOM 663 C CA . GLU A 1 86 ? -0.379 -2.696 -15.041 1.00 98.00 86 GLU A CA 1
ATOM 664 C C . GLU A 1 86 ? 0.932 -3.320 -14.533 1.00 98.00 86 GLU A C 1
ATOM 666 O O . GLU A 1 86 ? 0.892 -4.326 -13.819 1.00 98.00 86 GLU A O 1
ATOM 671 N N . PRO A 1 87 ? 2.104 -2.744 -14.852 1.00 98.19 87 PRO A N 1
ATOM 672 C CA . PRO A 1 87 ? 3.377 -3.236 -14.337 1.00 98.19 87 PRO A CA 1
ATOM 673 C C . PRO A 1 87 ? 3.518 -2.957 -12.835 1.00 98.19 87 PRO A C 1
ATOM 675 O O . PRO A 1 87 ? 2.926 -2.015 -12.311 1.00 98.19 87 PRO A O 1
ATOM 678 N N . TRP A 1 88 ? 4.372 -3.716 -12.143 1.00 98.75 88 TRP A N 1
ATOM 679 C CA . TRP A 1 88 ? 4.736 -3.410 -10.756 1.00 98.75 88 TRP A CA 1
ATOM 680 C C . TRP A 1 88 ? 5.289 -1.994 -10.603 1.00 98.75 88 TRP A C 1
ATOM 682 O O . TRP A 1 88 ? 6.057 -1.514 -11.442 1.00 98.75 88 TRP A O 1
ATOM 692 N N . SER A 1 89 ? 4.919 -1.342 -9.505 1.00 98.56 89 SER A N 1
ATOM 693 C CA . SER A 1 89 ? 5.320 0.032 -9.249 1.00 98.56 89 SER A CA 1
ATOM 694 C C . SER A 1 89 ? 6.815 0.201 -9.035 1.00 98.56 89 SER A C 1
ATOM 696 O O . SER A 1 89 ? 7.444 -0.545 -8.283 1.00 98.56 89 SER A O 1
ATOM 698 N N . TRP A 1 90 ? 7.369 1.253 -9.644 1.00 98.25 90 TRP A N 1
ATOM 699 C CA . TRP A 1 90 ? 8.764 1.648 -9.438 1.00 98.25 90 TRP A CA 1
ATOM 700 C C . TRP A 1 90 ? 9.056 1.916 -7.956 1.00 98.25 90 TRP A C 1
ATOM 702 O O . TRP A 1 90 ? 10.128 1.571 -7.469 1.00 98.25 90 TRP A O 1
ATOM 712 N N . TYR A 1 91 ? 8.083 2.458 -7.217 1.00 98.56 91 TYR A N 1
ATOM 713 C CA . TYR A 1 91 ? 8.240 2.853 -5.814 1.00 98.56 91 TYR A CA 1
ATOM 714 C C . TYR A 1 91 ? 8.480 1.679 -4.854 1.00 98.56 91 TYR A C 1
ATOM 716 O O . TYR A 1 91 ? 8.894 1.898 -3.717 1.00 98.56 91 TYR A O 1
ATOM 724 N N . LEU A 1 92 ? 8.276 0.437 -5.304 1.00 98.62 92 LEU A N 1
ATOM 725 C CA . LEU A 1 92 ? 8.564 -0.768 -4.524 1.00 98.62 92 LEU A CA 1
ATOM 726 C C . LEU A 1 92 ? 10.035 -1.189 -4.623 1.00 98.62 92 LEU A C 1
ATOM 728 O O . LEU A 1 92 ? 10.652 -1.568 -3.628 1.00 98.62 92 LEU A O 1
ATOM 732 N N . THR A 1 93 ? 10.615 -1.143 -5.822 1.00 98.25 93 THR A N 1
ATOM 733 C CA . THR A 1 93 ? 11.896 -1.811 -6.125 1.00 98.25 93 THR A CA 1
ATOM 734 C C . THR A 1 93 ? 12.965 -0.878 -6.693 1.00 98.25 93 THR A C 1
ATOM 736 O O . THR A 1 93 ? 14.138 -1.240 -6.698 1.00 98.25 93 THR A O 1
ATOM 739 N N . GLY A 1 94 ? 12.581 0.309 -7.164 1.00 97.25 94 GLY A N 1
ATOM 740 C CA . GLY A 1 94 ? 13.423 1.208 -7.956 1.00 97.25 94 GLY A CA 1
ATOM 741 C C . GLY A 1 94 ? 13.462 0.847 -9.445 1.00 97.25 94 GLY A C 1
ATOM 742 O O . GLY A 1 94 ? 14.235 1.434 -10.201 1.00 97.25 94 GLY A O 1
ATOM 743 N N . GLU A 1 95 ? 12.648 -0.118 -9.881 1.00 97.38 95 GLU A N 1
ATOM 744 C CA . GLU A 1 95 ? 12.580 -0.603 -11.258 1.00 97.38 95 GLU A CA 1
ATOM 745 C C . GLU A 1 95 ? 11.133 -0.997 -11.602 1.00 97.38 95 GLU A C 1
ATOM 747 O O . GLU A 1 95 ? 10.579 -1.947 -11.046 1.00 97.38 95 GLU A O 1
ATOM 752 N N . GLN A 1 96 ? 10.491 -0.266 -12.519 1.00 97.50 96 GLN A N 1
ATOM 753 C CA . GLN A 1 96 ? 9.103 -0.549 -12.899 1.00 97.50 96 GLN A CA 1
ATOM 754 C C . GLN A 1 96 ? 8.990 -1.937 -13.548 1.00 97.50 96 GLN A C 1
ATOM 75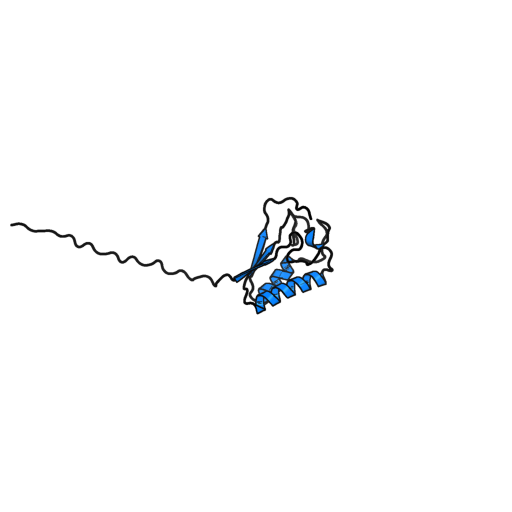6 O O . GLN A 1 96 ? 9.816 -2.319 -14.373 1.00 97.50 96 GLN A O 1
ATOM 761 N N . GLY A 1 97 ? 7.949 -2.686 -13.187 1.00 97.94 97 GLY A N 1
ATOM 762 C CA . GLY A 1 97 ? 7.703 -4.043 -13.678 1.00 97.94 97 GLY A CA 1
ATOM 763 C C . GLY A 1 97 ? 8.419 -5.140 -12.889 1.00 97.94 97 GLY A C 1
ATOM 764 O O . GLY A 1 97 ? 8.098 -6.314 -13.072 1.00 97.94 97 GLY A O 1
ATOM 765 N N . ARG A 1 98 ? 9.333 -4.794 -11.975 1.00 98.38 98 ARG A N 1
ATOM 766 C CA . ARG A 1 98 ? 10.023 -5.776 -11.137 1.00 98.38 98 ARG A CA 1
ATOM 767 C C . ARG A 1 98 ? 9.164 -6.206 -9.949 1.00 98.38 98 ARG A C 1
ATOM 769 O O . ARG A 1 98 ? 8.765 -5.377 -9.137 1.00 98.38 98 ARG A O 1
ATOM 776 N N . ASP A 1 99 ? 8.948 -7.514 -9.833 1.00 98.25 99 ASP A N 1
ATOM 777 C CA . ASP A 1 99 ? 8.211 -8.134 -8.726 1.00 98.25 99 ASP A CA 1
ATOM 778 C C . ASP A 1 99 ? 8.942 -7.905 -7.381 1.00 98.25 99 ASP A C 1
ATOM 780 O O . ASP A 1 99 ? 10.131 -8.239 -7.273 1.00 98.25 99 ASP A O 1
ATOM 784 N N . PRO A 1 100 ? 8.276 -7.338 -6.353 1.00 98.06 100 PRO A N 1
ATOM 785 C CA . PRO A 1 100 ? 8.858 -7.139 -5.021 1.00 98.06 100 PRO A CA 1
ATOM 786 C C . PRO A 1 100 ? 8.935 -8.433 -4.184 1.00 98.06 100 PRO A C 1
ATOM 788 O O . PRO A 1 100 ? 9.460 -8.415 -3.071 1.00 98.06 100 PRO A O 1
ATOM 791 N N . GLY A 1 101 ? 8.403 -9.552 -4.684 1.00 98.19 101 GLY A N 1
ATOM 792 C CA . GLY A 1 101 ? 8.375 -10.861 -4.030 1.00 98.19 101 GLY A CA 1
ATOM 793 C C . GLY A 1 101 ? 7.119 -11.138 -3.197 1.00 98.19 101 GLY A C 1
ATOM 794 O O . GLY A 1 101 ? 7.058 -12.169 -2.527 1.00 98.19 101 GLY A O 1
ATOM 795 N N . TYR A 1 102 ? 6.131 -10.236 -3.198 1.00 98.56 102 TYR A N 1
ATOM 796 C CA . TYR A 1 102 ? 4.845 -10.385 -2.502 1.00 98.56 102 TYR A CA 1
ATOM 797 C C . TYR A 1 102 ? 3.798 -9.396 -3.049 1.00 98.56 102 TYR A C 1
ATOM 799 O O . TYR A 1 102 ? 4.143 -8.522 -3.837 1.00 98.56 102 TYR A O 1
ATOM 807 N N . ASP A 1 103 ? 2.533 -9.514 -2.636 1.00 98.75 103 ASP A N 1
ATOM 808 C CA . ASP A 1 103 ? 1.491 -8.524 -2.943 1.00 98.75 103 ASP A CA 1
ATOM 809 C C . ASP A 1 103 ? 1.299 -7.546 -1.758 1.00 98.75 103 ASP A C 1
ATOM 811 O O . ASP A 1 103 ? 0.836 -7.955 -0.684 1.00 98.75 103 ASP A O 1
ATOM 815 N N . PRO A 1 104 ? 1.672 -6.258 -1.901 1.00 98.75 104 PRO A N 1
ATOM 816 C CA . PRO A 1 104 ? 1.512 -5.275 -0.832 1.00 98.75 104 PRO A CA 1
ATOM 817 C C . PRO A 1 104 ? 0.066 -4.965 -0.456 1.00 98.75 104 PRO A C 1
ATOM 819 O O . PRO A 1 104 ? -0.223 -4.761 0.726 1.00 98.75 104 PRO A O 1
ATOM 822 N N . LEU A 1 105 ? -0.837 -4.920 -1.438 1.00 98.88 105 LEU A N 1
ATOM 823 C CA . LEU A 1 105 ? -2.242 -4.618 -1.198 1.00 98.88 105 LEU A CA 1
ATOM 824 C C . LEU A 1 105 ? -2.914 -5.768 -0.449 1.00 98.88 105 LEU A C 1
ATOM 826 O O . LEU A 1 105 ? -3.643 -5.510 0.507 1.00 98.88 105 LEU A O 1
ATOM 830 N N . GLU A 1 106 ? -2.625 -7.015 -0.828 1.00 98.81 106 GLU A N 1
ATOM 831 C CA . GLU A 1 106 ? -3.089 -8.200 -0.094 1.00 98.81 106 GLU A CA 1
ATOM 832 C C . GLU A 1 106 ? -2.649 -8.134 1.374 1.00 98.81 106 GLU A C 1
ATOM 834 O O . GLU A 1 106 ? -3.490 -8.201 2.275 1.00 98.81 106 GLU A O 1
ATOM 839 N N . ARG A 1 107 ? -1.356 -7.874 1.630 1.00 98.69 107 ARG A N 1
ATOM 840 C CA . ARG A 1 107 ? -0.832 -7.734 2.999 1.00 98.69 107 ARG A CA 1
ATOM 841 C C . ARG A 1 107 ? -1.559 -6.647 3.791 1.00 98.69 107 ARG A C 1
ATOM 843 O O . ARG A 1 107 ? -1.918 -6.868 4.951 1.00 98.69 107 ARG A O 1
ATOM 850 N N . LEU A 1 108 ? -1.744 -5.468 3.194 1.00 98.88 108 LEU A N 1
ATOM 851 C CA . LEU A 1 108 ? -2.417 -4.349 3.850 1.00 98.88 108 LEU A CA 1
ATOM 852 C C . LEU A 1 108 ? -3.868 -4.704 4.196 1.00 98.88 108 LEU A C 1
ATOM 854 O O . LEU A 1 108 ? -4.292 -4.461 5.325 1.00 98.88 108 LEU A O 1
ATOM 858 N N . ILE A 1 109 ? -4.606 -5.302 3.256 1.00 98.88 109 ILE A N 1
ATOM 859 C CA . ILE A 1 109 ? -5.996 -5.736 3.444 1.00 98.88 109 ILE A CA 1
ATOM 860 C C . ILE A 1 109 ? -6.096 -6.720 4.608 1.00 98.88 109 ILE A C 1
ATOM 862 O O . ILE A 1 109 ? -6.880 -6.494 5.529 1.00 98.88 109 ILE A O 1
ATOM 866 N N . GLU A 1 110 ? -5.281 -7.777 4.611 1.00 98.75 110 GLU A N 1
ATOM 867 C CA . GLU A 1 110 ? -5.280 -8.781 5.679 1.00 98.75 110 GLU A CA 1
ATOM 868 C C . GLU A 1 110 ? -5.039 -8.147 7.054 1.00 98.75 110 GLU A C 1
ATOM 870 O O . GLU A 1 110 ? -5.788 -8.379 8.010 1.00 98.75 110 GLU A O 1
ATOM 875 N N . ARG A 1 111 ? -3.996 -7.314 7.157 1.00 98.56 111 ARG A N 1
ATOM 876 C CA . ARG A 1 111 ? -3.584 -6.702 8.421 1.00 98.56 111 ARG A CA 1
ATOM 877 C C . ARG A 1 111 ? -4.607 -5.685 8.926 1.00 98.56 111 ARG A C 1
ATOM 879 O O . ARG A 1 111 ? -4.922 -5.695 10.119 1.00 98.56 111 ARG A O 1
ATOM 886 N N . ALA A 1 112 ? -5.120 -4.829 8.044 1.00 98.75 112 ALA A N 1
ATOM 887 C CA . ALA A 1 112 ? -6.099 -3.796 8.372 1.00 98.75 112 ALA A CA 1
ATOM 888 C C . ALA A 1 112 ? -7.449 -4.407 8.769 1.00 98.75 112 ALA A C 1
ATOM 890 O O . ALA A 1 112 ? -8.004 -4.055 9.814 1.00 98.75 112 ALA A O 1
ATOM 891 N N . HIS A 1 113 ? -7.939 -5.396 8.015 1.00 98.75 113 HIS A N 1
ATOM 892 C CA . HIS A 1 113 ? -9.198 -6.073 8.327 1.00 98.75 113 HIS A CA 1
ATOM 893 C C . HIS A 1 113 ? -9.140 -6.816 9.666 1.00 98.75 113 HIS A C 1
ATOM 895 O O . HIS A 1 113 ? -10.103 -6.760 10.430 1.00 98.75 113 HIS A O 1
ATOM 901 N N . ALA A 1 114 ? -7.997 -7.416 10.023 1.00 98.50 114 ALA A N 1
ATOM 902 C CA . ALA A 1 114 ? -7.799 -8.021 11.343 1.00 98.50 114 ALA A CA 1
ATOM 903 C C . ALA A 1 114 ? -7.914 -7.016 12.512 1.00 98.50 114 ALA A C 1
ATOM 905 O O . ALA A 1 114 ? -8.084 -7.420 13.663 1.00 98.50 114 ALA A O 1
ATOM 906 N N . LYS A 1 115 ? -7.826 -5.709 12.234 1.00 98.19 115 LYS A N 1
ATOM 907 C CA . LYS A 1 115 ? -8.009 -4.608 13.195 1.00 98.19 115 LYS A CA 1
ATOM 908 C C . LYS A 1 115 ? -9.338 -3.860 13.015 1.00 98.19 115 LYS A C 1
ATOM 910 O O . LYS A 1 115 ? -9.571 -2.884 13.721 1.00 98.19 115 LYS A O 1
ATOM 915 N N . GLY A 1 116 ? -10.210 -4.303 12.104 1.00 97.50 116 GLY A N 1
ATOM 916 C CA . GLY A 1 116 ? -11.472 -3.622 11.798 1.00 97.50 116 GLY A CA 1
ATOM 917 C C . GLY A 1 116 ? -11.299 -2.294 11.049 1.00 97.50 116 GLY A C 1
ATOM 918 O O . GLY A 1 116 ? -12.153 -1.418 11.161 1.00 97.50 116 GLY A O 1
ATOM 919 N N . ILE A 1 117 ? -10.194 -2.131 10.317 1.00 98.69 117 ILE A N 1
ATOM 920 C CA . ILE A 1 117 ? -9.876 -0.940 9.521 1.00 98.69 117 ILE A CA 1
ATOM 921 C C . ILE A 1 117 ? -10.187 -1.239 8.054 1.00 98.69 117 ILE A C 1
ATOM 923 O O . ILE A 1 117 ? -9.698 -2.225 7.514 1.00 98.69 117 ILE A O 1
ATOM 927 N N . GLU A 1 118 ? -10.988 -0.396 7.404 1.00 98.56 118 GLU A N 1
ATOM 928 C CA . GLU A 1 118 ? -11.262 -0.518 5.966 1.00 98.56 118 GLU A CA 1
ATOM 929 C C . GLU A 1 118 ? -10.038 -0.158 5.116 1.00 98.56 118 GLU A C 1
ATOM 931 O O . GLU A 1 118 ? -9.267 0.732 5.474 1.00 98.56 118 GLU A O 1
ATOM 936 N N . VAL A 1 119 ? -9.911 -0.774 3.940 1.00 98.81 119 VAL A N 1
ATOM 937 C CA . VAL A 1 119 ? -8.919 -0.383 2.928 1.00 98.81 119 VAL A CA 1
ATOM 938 C C . VAL A 1 119 ? -9.634 0.128 1.684 1.00 98.81 119 VAL A C 1
ATOM 940 O O . VAL A 1 119 ? -10.450 -0.569 1.085 1.00 98.81 119 VAL A O 1
ATOM 943 N N . HIS A 1 120 ? -9.312 1.356 1.290 1.00 98.81 120 HIS A N 1
ATOM 944 C CA . HIS A 1 120 ? -9.840 2.029 0.108 1.00 98.81 120 HIS A CA 1
ATOM 945 C C . HIS A 1 120 ? -8.709 2.208 -0.902 1.00 98.81 120 HIS A C 1
ATOM 947 O O . HIS A 1 120 ? -7.705 2.856 -0.612 1.00 98.81 120 HIS A O 1
ATOM 953 N N . ALA A 1 121 ? -8.861 1.637 -2.094 1.00 98.75 121 ALA A N 1
ATOM 954 C CA . ALA A 1 121 ? -7.842 1.709 -3.133 1.00 98.75 121 ALA A CA 1
ATOM 955 C C . ALA A 1 121 ? -7.906 3.055 -3.877 1.00 98.75 121 ALA A C 1
ATOM 957 O O . ALA A 1 121 ? -8.908 3.387 -4.512 1.00 98.75 121 ALA A O 1
ATOM 958 N N . TRP A 1 122 ? -6.824 3.829 -3.820 1.00 98.75 122 TRP A N 1
ATOM 959 C CA . TRP A 1 122 ? -6.685 5.116 -4.498 1.00 98.75 122 TRP A CA 1
ATOM 960 C C . TRP A 1 122 ? -5.879 4.982 -5.791 1.00 98.75 122 TRP A C 1
ATOM 962 O O . TRP A 1 122 ? -4.735 4.524 -5.811 1.00 98.75 122 TRP A O 1
ATOM 972 N N . PHE A 1 123 ? -6.490 5.445 -6.880 1.00 98.69 123 PHE A N 1
ATOM 973 C CA . PHE A 1 123 ? -5.920 5.460 -8.218 1.00 98.69 123 PHE A CA 1
ATOM 974 C C . PHE A 1 123 ? -5.654 6.894 -8.682 1.00 98.69 123 PHE A C 1
ATOM 976 O O . PHE A 1 123 ? -6.523 7.762 -8.579 1.00 98.69 123 PHE A O 1
ATOM 983 N N . ASN A 1 124 ? -4.482 7.138 -9.268 1.00 98.31 124 ASN A N 1
ATOM 984 C CA . ASN A 1 124 ? -4.299 8.247 -10.196 1.00 98.31 124 ASN A CA 1
ATOM 985 C C . ASN A 1 124 ? -4.696 7.760 -11.599 1.00 98.31 124 ASN A C 1
ATOM 987 O O . ASN A 1 124 ? -4.042 6.849 -12.100 1.00 98.31 124 ASN A O 1
ATOM 991 N N . PRO A 1 125 ? -5.744 8.307 -12.239 1.00 97.44 125 PRO A N 1
ATOM 992 C CA . PRO A 1 125 ? -6.293 7.725 -13.464 1.00 97.44 125 PRO A CA 1
ATOM 993 C C . PRO A 1 125 ? -5.440 7.979 -14.713 1.00 97.44 125 PRO A C 1
ATOM 995 O O . PRO A 1 125 ? -5.347 7.108 -15.571 1.00 97.44 125 PRO A O 1
ATOM 998 N N . TYR A 1 126 ? -4.815 9.156 -14.830 1.00 96.69 126 TYR A N 1
ATOM 999 C CA . TYR A 1 126 ? -4.227 9.612 -16.099 1.00 96.69 126 TYR A CA 1
ATOM 1000 C C . TYR A 1 126 ? -2.717 9.838 -16.051 1.00 96.69 126 TYR A C 1
ATOM 1002 O O . TYR A 1 126 ? -2.089 9.968 -17.101 1.00 96.69 126 TYR A O 1
ATOM 1010 N N . ARG A 1 127 ? -2.107 9.914 -14.860 1.00 96.06 127 ARG A N 1
ATOM 1011 C CA . ARG A 1 127 ? -0.654 10.083 -14.762 1.00 96.06 127 ARG A CA 1
ATOM 1012 C C . ARG A 1 127 ? 0.034 8.840 -15.320 1.00 96.06 127 ARG A C 1
ATOM 1014 O O . ARG A 1 127 ? -0.072 7.771 -14.731 1.00 96.06 127 ARG A O 1
ATOM 1021 N N . ALA A 1 128 ? 0.759 9.031 -16.419 1.00 91.38 128 ALA A N 1
ATOM 1022 C CA . ALA A 1 128 ? 1.558 7.990 -17.060 1.00 91.38 128 ALA A CA 1
ATOM 1023 C C . ALA A 1 128 ? 3.002 7.924 -16.562 1.00 91.38 128 ALA A C 1
ATOM 1025 O O . ALA A 1 128 ? 3.650 6.893 -16.690 1.00 91.38 128 ALA A O 1
ATOM 1026 N N . LYS A 1 129 ? 3.518 9.028 -16.017 1.00 89.62 129 LYS A N 1
ATOM 1027 C CA . LYS A 1 129 ? 4.871 9.098 -15.475 1.00 89.62 129 LYS A CA 1
ATOM 1028 C C . LYS A 1 129 ? 4.958 10.175 -14.401 1.00 89.62 129 LYS A C 1
ATOM 1030 O O . LYS A 1 129 ? 4.351 11.238 -14.540 1.00 89.62 129 LYS A O 1
ATOM 1035 N N . HIS A 1 130 ? 5.724 9.897 -13.357 1.00 88.31 130 HIS A N 1
ATOM 1036 C CA . HIS A 1 130 ? 6.224 10.879 -12.404 1.00 88.31 130 HIS A CA 1
ATOM 1037 C C . HIS A 1 130 ? 7.740 11.036 -12.621 1.00 88.31 130 HIS A C 1
ATOM 1039 O O . HIS A 1 130 ? 8.383 10.057 -13.005 1.00 88.31 130 HIS A O 1
ATOM 1045 N N . PRO A 1 131 ? 8.332 12.230 -12.447 1.00 80.06 131 PRO A N 1
ATOM 1046 C CA . PRO A 1 131 ? 9.778 12.365 -12.342 1.00 80.06 131 PRO A CA 1
ATOM 1047 C C . PRO A 1 131 ? 10.207 11.868 -10.957 1.00 80.06 131 PRO A C 1
ATOM 1049 O O . PRO A 1 131 ? 10.428 12.663 -10.049 1.00 80.06 131 PRO A O 1
ATOM 1052 N N . SER A 1 132 ? 10.208 10.550 -10.793 1.00 63.97 132 SER A N 1
ATOM 1053 C CA . SER A 1 132 ? 10.815 9.842 -9.669 1.00 63.97 132 SER A CA 1
ATOM 1054 C C . SER A 1 132 ? 12.290 9.545 -9.915 1.00 63.97 132 SER A C 1
ATOM 1056 O O . SER A 1 132 ? 12.696 9.454 -11.101 1.00 63.97 132 SER A O 1
#

Radius of gyration: 25.1 Å; chains: 1; bounding box: 92×48×35 Å